Protein AF-A0AAV6C9P4-F1 (afdb_monomer_lite)

Radius of gyration: 13.54 Å; chains: 1; bounding box: 31×25×35 Å

pLDDT: mean 95.32, std 5.99, range [60.66, 98.75]

Foldseek 3Di:
DPDADAWDWAAAPVDRDIWIKGWDDWDWDQDPVQGIWIWTWIQTVHAIAIETHRCVLQVVCCVVVVDGQDRRNVNQLSVVVVSVCVNHVVDDNYHYQDNVSSNVSCVVVVPD

Structure (mmCIF, N/CA/C/O backbone):
data_AF-A0AAV6C9P4-F1
#
_entry.id   AF-A0AAV6C9P4-F1
#
loop_
_a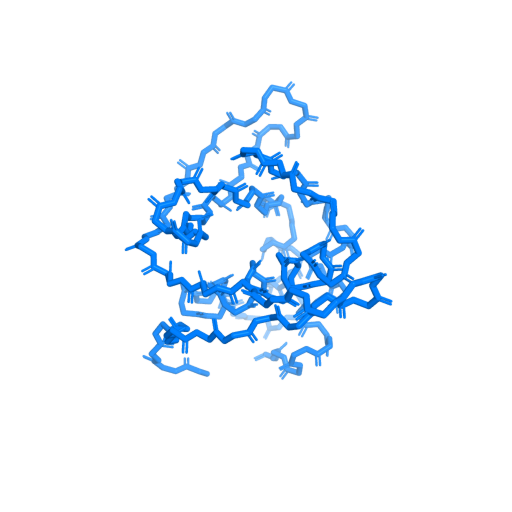tom_site.group_PDB
_atom_site.id
_atom_site.type_symbol
_atom_site.label_atom_id
_atom_site.label_alt_id
_atom_site.label_comp_id
_atom_site.label_asym_id
_atom_site.label_entity_id
_atom_site.label_seq_id
_atom_site.pdbx_PDB_ins_code
_atom_site.Cartn_x
_atom_site.Cartn_y
_atom_site.Cartn_z
_atom_site.occupancy
_atom_site.B_iso_or_equiv
_atom_site.auth_seq_id
_atom_site.auth_comp_id
_atom_site.auth_asym_id
_atom_site.auth_atom_id
_atom_site.pdbx_PDB_model_num
ATOM 1 N N . MET A 1 1 ? 4.597 -0.289 14.823 1.00 82.19 1 MET A N 1
ATOM 2 C CA . MET A 1 1 ? 5.585 0.328 13.903 1.00 82.19 1 MET A CA 1
ATOM 3 C C . MET A 1 1 ? 5.652 1.817 14.221 1.00 82.19 1 MET A C 1
ATOM 5 O O . MET A 1 1 ? 4.592 2.397 14.403 1.00 82.19 1 MET A O 1
ATOM 9 N N . SER A 1 2 ? 6.837 2.422 14.364 1.00 86.06 2 SER A N 1
ATOM 10 C CA . SER A 1 2 ? 6.982 3.835 14.787 1.00 86.06 2 SER A CA 1
ATOM 11 C C . SER A 1 2 ? 7.635 4.753 13.752 1.00 86.06 2 SER A C 1
ATOM 13 O O . SER A 1 2 ? 7.691 5.959 13.964 1.00 86.06 2 SER A O 1
ATOM 15 N N . GLU A 1 3 ? 8.137 4.191 12.656 1.00 94.19 3 GLU A N 1
ATOM 16 C CA . GLU A 1 3 ? 8.755 4.921 11.549 1.00 94.19 3 GLU A CA 1
ATOM 17 C C . GLU A 1 3 ? 8.065 4.528 10.244 1.00 94.19 3 GLU A C 1
ATOM 19 O O . GLU A 1 3 ? 7.520 3.425 10.141 1.00 94.19 3 GLU A O 1
ATOM 24 N N . PHE A 1 4 ? 8.093 5.418 9.253 1.00 96.12 4 PHE A N 1
ATOM 25 C CA . PHE A 1 4 ? 7.609 5.118 7.907 1.00 96.12 4 PHE A CA 1
ATOM 26 C C . PHE A 1 4 ? 8.419 3.994 7.259 1.00 96.12 4 PHE A C 1
ATOM 28 O O . PHE A 1 4 ? 9.581 3.765 7.603 1.00 96.12 4 PHE A O 1
ATOM 35 N N . VAL A 1 5 ? 7.807 3.303 6.297 1.00 96.75 5 VAL A N 1
ATOM 36 C CA . VAL A 1 5 ? 8.507 2.294 5.498 1.00 96.75 5 VAL A CA 1
ATOM 37 C C . VAL A 1 5 ? 9.726 2.912 4.796 1.00 96.75 5 VAL A C 1
ATOM 39 O O . VAL A 1 5 ? 9.629 3.942 4.127 1.00 96.75 5 VAL A O 1
ATOM 42 N N . GLY A 1 6 ? 10.893 2.294 4.985 1.00 96.00 6 GLY A N 1
ATOM 43 C CA . GLY A 1 6 ? 12.137 2.710 4.336 1.00 96.00 6 GLY A CA 1
ATOM 44 C C . GLY A 1 6 ? 12.179 2.341 2.852 1.00 96.00 6 GLY A C 1
ATOM 45 O O . GLY A 1 6 ? 11.241 1.761 2.312 1.00 96.00 6 GLY A O 1
ATOM 46 N N . THR A 1 7 ? 13.290 2.646 2.181 1.00 97.62 7 THR A N 1
ATOM 47 C CA . THR A 1 7 ? 13.524 2.185 0.803 1.00 97.62 7 THR A CA 1
ATOM 48 C C . THR A 1 7 ? 13.666 0.664 0.760 1.00 97.62 7 THR A C 1
ATOM 50 O O . THR A 1 7 ? 14.384 0.088 1.579 1.00 97.62 7 THR A O 1
ATOM 53 N N . PHE A 1 8 ? 13.032 0.014 -0.217 1.00 97.94 8 PHE A N 1
ATOM 54 C CA . PHE A 1 8 ? 13.115 -1.433 -0.412 1.00 97.94 8 PHE A CA 1
ATOM 55 C C . PHE A 1 8 ? 13.191 -1.820 -1.892 1.00 97.94 8 PHE A C 1
ATOM 57 O O . PHE A 1 8 ? 12.738 -1.089 -2.772 1.00 97.94 8 PHE A O 1
ATOM 64 N N . GLY A 1 9 ? 13.777 -2.989 -2.159 1.00 97.69 9 GLY A N 1
ATOM 65 C CA . GLY A 1 9 ? 13.805 -3.600 -3.485 1.00 97.69 9 GLY A CA 1
ATOM 66 C C . GLY A 1 9 ? 12.674 -4.611 -3.661 1.00 97.69 9 GLY A C 1
ATOM 67 O O . GLY A 1 9 ? 12.362 -5.349 -2.725 1.00 97.69 9 GLY A O 1
ATOM 68 N N . VAL A 1 10 ? 12.091 -4.677 -4.856 1.00 97.94 10 VAL A N 1
ATOM 69 C CA . VAL A 1 10 ? 11.089 -5.686 -5.223 1.00 97.94 10 VAL A CA 1
ATOM 70 C C . VAL A 1 10 ? 11.569 -6.454 -6.455 1.00 97.94 10 VAL A C 1
ATOM 72 O O . VAL A 1 10 ? 11.605 -5.867 -7.535 1.00 97.94 10 VAL A O 1
ATOM 75 N N . PRO A 1 11 ? 11.962 -7.734 -6.329 1.00 97.25 11 PRO A N 1
ATOM 76 C CA . PRO A 1 11 ? 12.299 -8.550 -7.491 1.00 97.25 11 PRO A CA 1
ATOM 77 C C . PRO A 1 11 ? 11.036 -8.905 -8.281 1.00 97.25 11 PRO A C 1
ATOM 79 O O . PRO A 1 11 ? 9.987 -9.169 -7.687 1.00 97.25 11 PRO A O 1
ATOM 82 N N . SER A 1 12 ? 11.142 -8.933 -9.607 1.00 95.88 12 SER A N 1
ATOM 83 C CA . SER A 1 12 ? 10.102 -9.497 -10.466 1.00 95.88 12 SER A CA 1
ATOM 84 C C . SER A 1 12 ? 10.066 -11.026 -10.347 1.00 95.88 12 SER A C 1
ATOM 86 O O . SER A 1 12 ? 11.094 -11.676 -10.166 1.00 95.88 12 SER A O 1
ATOM 88 N N . ASN A 1 13 ? 8.872 -11.612 -10.470 1.00 94.75 13 ASN A N 1
ATOM 89 C CA . ASN A 1 13 ? 8.681 -13.058 -10.614 1.00 94.75 13 ASN A CA 1
ATOM 90 C C . ASN A 1 13 ? 8.673 -13.513 -12.083 1.00 94.75 13 ASN A C 1
ATOM 92 O O . ASN A 1 13 ? 8.645 -14.716 -12.348 1.00 94.75 13 ASN A O 1
ATOM 96 N N . LEU A 1 14 ? 8.627 -12.573 -13.030 1.00 92.50 14 LEU A N 1
ATOM 97 C CA . LEU A 1 14 ? 8.494 -12.843 -14.464 1.00 92.50 14 LEU A CA 1
ATOM 98 C C . LEU A 1 14 ? 9.808 -12.619 -15.221 1.00 92.50 14 LEU A C 1
ATOM 100 O O . LEU A 1 14 ? 10.035 -13.254 -16.252 1.00 92.50 14 LEU A O 1
ATOM 104 N N . THR A 1 15 ? 10.677 -11.747 -14.709 1.00 93.31 15 THR A N 1
ATOM 105 C CA . THR A 1 15 ? 11.967 -11.393 -15.314 1.00 93.31 15 THR A CA 1
ATOM 106 C C . THR A 1 15 ? 13.063 -11.252 -14.252 1.00 93.31 15 THR A C 1
ATOM 108 O O . THR A 1 15 ? 12.794 -11.298 -13.056 1.00 93.31 15 THR A O 1
ATOM 111 N N . ASP A 1 16 ? 14.307 -11.029 -14.686 1.00 92.88 16 ASP A N 1
ATOM 112 C CA . ASP A 1 16 ? 15.440 -10.714 -13.799 1.00 92.88 16 ASP A CA 1
ATOM 113 C C . ASP A 1 16 ? 15.457 -9.237 -13.339 1.00 92.88 16 ASP A C 1
ATOM 115 O O . ASP A 1 16 ? 16.458 -8.751 -12.802 1.00 92.88 16 ASP A O 1
ATOM 119 N N . ALA A 1 17 ? 14.378 -8.486 -13.582 1.00 91.19 17 ALA A N 1
ATOM 120 C CA . ALA A 1 17 ? 14.265 -7.098 -13.160 1.00 91.19 17 ALA A CA 1
ATOM 121 C C . ALA A 1 17 ? 14.021 -6.976 -11.646 1.00 91.19 17 ALA A C 1
ATOM 123 O O . ALA A 1 17 ? 13.440 -7.851 -11.001 1.00 91.19 17 ALA A O 1
ATOM 124 N N . ALA A 1 18 ? 14.432 -5.841 -11.079 1.00 95.31 18 ALA A N 1
ATOM 125 C CA . ALA A 1 18 ? 14.110 -5.469 -9.710 1.00 95.31 18 ALA A CA 1
ATOM 126 C C . ALA A 1 18 ? 13.793 -3.976 -9.630 1.00 95.31 18 ALA A C 1
ATOM 128 O O . ALA A 1 18 ? 14.540 -3.150 -10.151 1.00 95.31 18 ALA A O 1
ATOM 129 N N . TYR A 1 19 ? 12.713 -3.653 -8.930 1.00 97.62 19 TYR A N 1
ATOM 130 C CA . TYR A 1 19 ? 12.241 -2.292 -8.713 1.00 97.62 19 TYR A CA 1
ATOM 131 C C . TYR A 1 19 ? 12.828 -1.722 -7.423 1.00 97.62 19 TYR A C 1
ATOM 133 O O . TYR A 1 19 ? 12.826 -2.402 -6.393 1.00 97.62 19 TYR A O 1
ATOM 141 N N . GLN A 1 20 ? 13.288 -0.472 -7.437 1.00 98.25 20 GLN A N 1
ATOM 142 C CA . GLN A 1 20 ? 13.605 0.281 -6.222 1.00 98.25 20 GLN A CA 1
ATOM 143 C C . GLN A 1 20 ? 12.415 1.144 -5.818 1.00 98.25 20 GLN A C 1
ATOM 145 O O . GLN A 1 20 ? 11.982 2.014 -6.572 1.00 98.25 20 GLN A O 1
ATOM 150 N N . VAL A 1 21 ? 11.904 0.929 -4.607 1.00 98.50 21 VAL A N 1
ATOM 151 C CA . VAL A 1 21 ? 10.715 1.605 -4.089 1.00 98.50 21 VAL A CA 1
ATOM 152 C C . VAL A 1 21 ? 11.086 2.458 -2.885 1.00 98.50 21 VAL A C 1
ATOM 154 O O . VAL A 1 21 ? 11.675 1.971 -1.923 1.00 98.50 21 VAL A O 1
ATOM 157 N N . CYS A 1 22 ? 10.717 3.735 -2.922 1.00 98.25 22 CYS A N 1
ATOM 158 C CA . CYS A 1 22 ? 10.926 4.680 -1.828 1.00 98.25 22 CYS A CA 1
ATOM 159 C C . CYS A 1 22 ? 9.606 5.358 -1.454 1.00 98.25 22 CYS A C 1
ATOM 161 O O . CYS A 1 22 ? 8.921 5.908 -2.319 1.00 98.25 22 CYS A O 1
ATOM 163 N N . PHE A 1 23 ? 9.241 5.324 -0.173 1.00 98.44 23 PHE A N 1
ATOM 164 C CA . PHE A 1 23 ? 8.103 6.084 0.338 1.00 98.44 23 PHE A CA 1
ATOM 165 C C . PHE A 1 23 ? 8.353 7.589 0.210 1.00 98.44 23 PHE A C 1
ATOM 167 O O . PHE A 1 23 ? 9.455 8.073 0.461 1.00 98.44 23 PHE A O 1
ATOM 174 N N . SER A 1 24 ? 7.317 8.340 -0.168 1.00 98.25 24 SER A N 1
ATOM 175 C CA . SER A 1 24 ? 7.391 9.798 -0.267 1.00 98.25 24 SER A CA 1
ATOM 176 C C . SER A 1 24 ? 6.528 10.496 0.781 1.00 98.25 24 SER A C 1
ATOM 178 O O . SER A 1 24 ? 7.044 11.306 1.545 1.00 98.25 24 SER A O 1
ATOM 180 N N . HIS A 1 25 ? 5.219 10.243 0.774 1.00 98.12 25 HIS A N 1
ATOM 181 C CA . HIS A 1 25 ? 4.241 10.855 1.679 1.00 98.12 25 HIS A CA 1
ATOM 182 C C . HIS A 1 25 ? 2.886 10.146 1.556 1.00 98.12 25 HIS A C 1
ATOM 184 O O . HIS A 1 25 ? 2.672 9.360 0.630 1.00 98.12 25 HIS A O 1
ATOM 190 N N . LEU A 1 26 ? 1.964 10.475 2.462 1.00 97.25 26 LEU A N 1
ATOM 191 C CA . LEU A 1 26 ? 0.560 10.082 2.402 1.00 97.25 26 LEU A CA 1
ATOM 192 C C . LEU A 1 26 ? -0.369 11.278 2.662 1.00 97.25 26 LEU A C 1
ATOM 194 O O . LEU A 1 26 ? 0.046 12.265 3.270 1.00 97.25 26 LEU A O 1
ATOM 198 N N . TRP A 1 27 ? -1.608 11.197 2.183 1.00 97.44 27 TRP A N 1
ATOM 199 C CA . TRP A 1 27 ? -2.656 12.201 2.397 1.00 97.44 27 TRP A CA 1
ATOM 200 C C . TRP A 1 27 ? -4.046 11.559 2.316 1.00 97.44 27 TRP A C 1
ATOM 202 O O . TRP A 1 27 ? -4.210 10.468 1.777 1.00 97.44 27 TRP A O 1
ATOM 212 N N . SER A 1 28 ? -5.070 12.243 2.829 1.00 95.25 28 SER A N 1
ATOM 213 C CA . SER A 1 28 ? -6.458 11.840 2.580 1.00 95.25 28 SER A CA 1
ATOM 214 C C . SER A 1 28 ? -6.895 12.288 1.186 1.00 95.25 28 SER A C 1
ATOM 216 O O . SER A 1 28 ? -6.734 13.457 0.826 1.00 95.25 28 SER A O 1
ATOM 218 N N . GLY A 1 29 ? -7.439 11.357 0.410 1.00 92.00 29 GLY A N 1
ATOM 219 C CA . GLY A 1 29 ? -7.946 11.564 -0.938 1.00 92.00 29 GLY A CA 1
ATOM 220 C C . GLY A 1 29 ? -9.435 11.249 -1.055 1.00 92.00 29 GLY A C 1
ATOM 221 O O . GLY A 1 29 ? -10.053 10.673 -0.160 1.00 92.00 29 GLY A O 1
ATOM 222 N N . ILE A 1 30 ? -10.011 11.635 -2.193 1.00 89.25 30 ILE A N 1
ATOM 223 C CA . ILE A 1 30 ? -11.356 11.230 -2.606 1.00 89.25 30 ILE A CA 1
ATOM 224 C C . ILE A 1 30 ? -11.223 10.550 -3.965 1.00 89.25 30 ILE A C 1
ATOM 226 O O . ILE A 1 30 ? -10.825 11.174 -4.953 1.00 89.25 30 ILE A O 1
ATOM 230 N N . ALA A 1 31 ? -11.587 9.274 -4.027 1.00 78.12 31 ALA A N 1
ATOM 231 C CA . ALA A 1 31 ? -11.632 8.497 -5.252 1.00 78.12 31 ALA A CA 1
ATOM 232 C C . ALA A 1 31 ? -13.083 8.367 -5.729 1.00 78.12 31 ALA A C 1
ATOM 234 O O . ALA A 1 31 ? -13.950 7.857 -5.022 1.00 78.12 31 ALA A O 1
ATOM 235 N N . THR A 1 32 ? -13.343 8.724 -6.989 1.00 72.38 32 THR A N 1
ATOM 236 C CA . THR A 1 32 ? -14.688 8.705 -7.609 1.00 72.38 32 THR A CA 1
ATOM 237 C C . THR A 1 32 ? -15.413 7.352 -7.569 1.00 72.38 32 THR A C 1
ATOM 239 O O . THR A 1 32 ? -16.607 7.292 -7.840 1.00 72.38 32 THR A O 1
ATOM 242 N N . ARG A 1 33 ? -14.707 6.266 -7.237 1.00 70.06 33 ARG A N 1
ATOM 243 C CA . ARG A 1 33 ? -15.198 4.879 -7.198 1.00 70.06 33 ARG A CA 1
ATOM 244 C C . ARG A 1 33 ? -15.384 4.300 -5.791 1.00 70.06 33 ARG A C 1
ATOM 246 O O . ARG A 1 33 ? -16.120 3.328 -5.654 1.00 70.06 33 ARG A O 1
ATOM 253 N N . HIS A 1 34 ? -14.741 4.871 -4.767 1.00 60.66 34 HIS A N 1
ATOM 254 C CA . HIS A 1 34 ? -14.745 4.338 -3.391 1.00 60.66 34 HIS A CA 1
ATOM 255 C C . HIS A 1 34 ? -15.085 5.393 -2.320 1.00 60.66 34 HIS A C 1
ATOM 257 O O . HIS A 1 34 ? -15.063 5.088 -1.133 1.00 60.66 34 HIS A O 1
ATOM 263 N N . SER A 1 35 ? -15.478 6.604 -2.734 1.00 73.81 35 SER A N 1
ATOM 264 C CA . SER A 1 35 ? -15.621 7.777 -1.865 1.00 73.81 35 SER A CA 1
ATOM 265 C C . SER A 1 35 ? -14.266 8.152 -1.249 1.00 73.81 35 SER A C 1
ATOM 267 O O . SER A 1 35 ? -13.424 8.644 -1.991 1.00 73.81 35 SER A O 1
ATOM 269 N N . ASP A 1 36 ? -13.978 7.896 0.023 1.00 89.88 36 ASP A N 1
ATOM 270 C CA . ASP A 1 36 ? -12.759 8.411 0.672 1.00 89.88 36 ASP A CA 1
ATOM 271 C C . ASP A 1 36 ? -11.595 7.399 0.669 1.00 89.88 36 ASP A C 1
ATOM 273 O O . ASP A 1 36 ? -11.792 6.190 0.852 1.00 89.88 36 ASP A O 1
ATOM 277 N N . THR A 1 37 ? -10.363 7.889 0.504 1.00 94.69 37 THR A N 1
ATOM 278 C CA . THR A 1 37 ? -9.128 7.088 0.522 1.00 94.69 37 THR A CA 1
ATOM 279 C C . THR A 1 37 ? -8.043 7.703 1.405 1.00 94.69 37 THR A C 1
ATOM 281 O O . THR A 1 37 ? -8.034 8.903 1.683 1.00 94.69 37 THR A O 1
ATOM 284 N N . ILE A 1 38 ? -7.104 6.866 1.844 1.00 96.38 38 ILE A N 1
ATOM 285 C CA . ILE A 1 38 ? -5.784 7.291 2.312 1.00 96.38 38 ILE A CA 1
ATOM 286 C C . ILE A 1 38 ? -4.788 6.945 1.208 1.00 96.38 38 ILE A C 1
ATOM 288 O O . ILE A 1 38 ? -4.471 5.776 0.981 1.00 96.38 38 ILE A O 1
ATOM 292 N N . ASP A 1 39 ? -4.331 7.963 0.492 1.00 97.12 39 ASP A N 1
ATOM 293 C CA . ASP A 1 39 ? -3.430 7.823 -0.644 1.00 97.12 39 ASP A CA 1
ATOM 294 C C . ASP A 1 39 ? -1.987 7.834 -0.155 1.00 97.12 39 ASP A C 1
ATOM 296 O O . ASP A 1 39 ? -1.555 8.760 0.529 1.00 97.12 39 ASP A O 1
ATOM 300 N N . THR A 1 40 ? -1.224 6.813 -0.535 1.00 98.12 40 THR A N 1
ATOM 301 C CA . THR A 1 40 ? 0.206 6.708 -0.234 1.00 98.12 40 THR A CA 1
ATOM 302 C C . THR A 1 40 ? 1.010 6.787 -1.520 1.00 98.12 40 THR A C 1
ATOM 304 O O . THR A 1 40 ? 0.784 6.004 -2.443 1.00 98.12 40 THR A O 1
ATOM 307 N N . LYS A 1 41 ? 1.971 7.712 -1.595 1.00 98.50 41 LYS A N 1
ATOM 308 C CA . LYS A 1 41 ? 2.840 7.863 -2.764 1.00 98.50 41 LYS A CA 1
ATOM 309 C C . LYS A 1 41 ? 4.207 7.239 -2.547 1.00 98.50 41 LYS A C 1
ATOM 311 O O . LYS A 1 41 ? 4.901 7.537 -1.573 1.00 98.50 41 LYS A O 1
ATOM 316 N N . PHE A 1 42 ? 4.625 6.489 -3.555 1.00 98.75 42 PHE A N 1
ATOM 317 C CA . PHE A 1 42 ? 5.952 5.917 -3.689 1.00 98.75 42 PHE A CA 1
ATOM 318 C C . PHE A 1 42 ? 6.655 6.456 -4.934 1.00 98.75 42 PHE A C 1
ATOM 320 O O . PHE A 1 42 ? 6.023 6.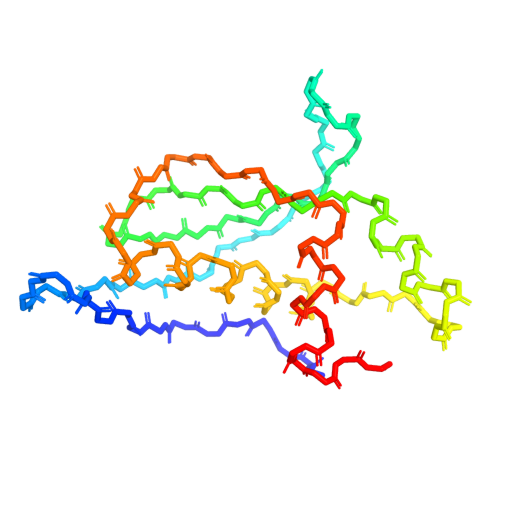913 -5.891 1.00 98.75 42 PHE A O 1
ATOM 327 N N . LEU A 1 43 ? 7.980 6.397 -4.914 1.00 98.62 43 LEU A N 1
ATOM 328 C CA . LEU A 1 43 ? 8.827 6.509 -6.090 1.00 98.62 43 LEU A CA 1
ATOM 329 C C . LEU A 1 43 ? 9.304 5.102 -6.448 1.00 98.62 43 LEU A C 1
ATOM 331 O O . LEU A 1 43 ? 10.083 4.526 -5.694 1.00 98.62 43 LEU A O 1
ATOM 335 N N . VAL A 1 44 ? 8.826 4.566 -7.570 1.00 98.25 44 VAL A N 1
ATOM 336 C CA . VAL A 1 44 ? 9.263 3.288 -8.147 1.00 98.25 44 VAL A CA 1
ATOM 337 C C . VAL A 1 44 ? 10.233 3.611 -9.275 1.00 98.25 44 VAL A C 1
ATOM 339 O O . VAL A 1 44 ? 9.839 4.217 -10.271 1.00 98.25 44 VAL A O 1
ATOM 342 N N . ASP A 1 45 ? 11.519 3.334 -9.070 1.00 97.38 45 ASP A N 1
ATOM 343 C CA . ASP A 1 45 ? 12.613 3.738 -9.967 1.00 97.38 45 ASP A CA 1
ATOM 344 C C . ASP A 1 45 ? 12.552 5.234 -10.342 1.00 97.38 45 ASP A C 1
ATOM 346 O O . ASP A 1 45 ? 12.758 5.654 -11.482 1.00 97.38 45 ASP A O 1
ATOM 350 N N . GLY A 1 46 ? 12.199 6.063 -9.353 1.00 97.00 46 GLY A N 1
ATOM 351 C CA . GLY A 1 46 ? 12.036 7.512 -9.501 1.00 97.00 46 GLY A CA 1
ATOM 352 C C . GLY A 1 46 ? 10.696 7.967 -10.095 1.00 97.00 46 GLY A C 1
ATOM 353 O O . GLY A 1 46 ? 10.429 9.170 -10.119 1.00 97.00 46 GLY A O 1
ATOM 354 N N . ARG A 1 47 ? 9.823 7.053 -10.537 1.00 97.88 47 ARG A N 1
ATOM 355 C CA . ARG A 1 47 ? 8.480 7.372 -11.051 1.00 97.88 47 ARG A CA 1
ATOM 356 C C . ARG A 1 47 ? 7.454 7.391 -9.924 1.00 97.88 47 ARG A C 1
ATOM 358 O O . ARG A 1 47 ? 7.409 6.490 -9.096 1.00 97.88 47 ARG A O 1
ATOM 365 N N . GLY A 1 48 ? 6.609 8.419 -9.900 1.00 98.25 48 GLY A N 1
ATOM 366 C CA . GLY A 1 48 ? 5.558 8.551 -8.89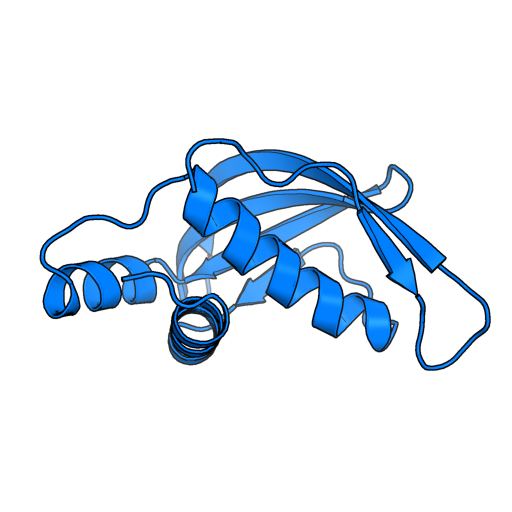2 1.00 98.25 48 GLY A CA 1
ATOM 367 C C . GLY A 1 48 ? 4.429 7.541 -9.094 1.00 98.25 48 GLY A C 1
ATOM 368 O O . GLY A 1 48 ? 3.795 7.547 -10.146 1.00 98.25 48 GLY A O 1
ATOM 369 N N . VAL A 1 49 ? 4.154 6.745 -8.065 1.00 98.50 49 VAL A N 1
ATOM 370 C CA . VAL A 1 49 ? 3.077 5.749 -8.013 1.00 98.50 49 VAL A CA 1
ATOM 371 C C . VAL A 1 49 ? 2.233 5.993 -6.768 1.00 98.50 49 VAL A C 1
ATOM 373 O O . VAL A 1 49 ? 2.782 6.253 -5.698 1.00 98.50 49 VAL A O 1
ATOM 376 N N . ILE A 1 50 ? 0.909 5.927 -6.898 1.00 97.88 50 ILE A N 1
ATOM 377 C CA . ILE A 1 50 ? -0.037 6.163 -5.800 1.00 97.88 50 ILE A CA 1
ATOM 378 C C . ILE A 1 50 ? -0.780 4.868 -5.475 1.00 97.88 50 ILE A C 1
ATOM 380 O O . ILE A 1 50 ? -1.277 4.186 -6.368 1.00 97.88 50 ILE A O 1
ATOM 384 N N . VAL A 1 51 ? -0.888 4.552 -4.189 1.00 97.75 51 VAL A N 1
ATOM 385 C CA . VAL A 1 51 ? -1.686 3.447 -3.658 1.00 97.75 51 VAL A CA 1
ATOM 386 C C . VAL A 1 51 ? -2.781 4.044 -2.781 1.00 97.75 51 VAL A C 1
ATOM 388 O O . VAL A 1 51 ? -2.503 4.522 -1.683 1.00 97.75 51 VAL A O 1
ATOM 391 N N . GLY A 1 52 ? -4.012 4.061 -3.289 1.00 96.62 52 GLY A N 1
ATOM 392 C CA . GLY A 1 52 ? -5.190 4.553 -2.580 1.00 96.62 52 GLY A CA 1
ATOM 393 C C . GLY A 1 52 ? -5.810 3.454 -1.729 1.00 96.62 52 GLY A C 1
ATOM 394 O O . GLY A 1 52 ? -6.427 2.528 -2.258 1.00 96.62 52 GLY A O 1
ATOM 395 N N . LEU A 1 53 ? -5.651 3.548 -0.410 1.00 97.06 53 LEU A N 1
ATOM 396 C CA . LEU A 1 53 ? -6.257 2.623 0.543 1.00 97.06 53 LEU A CA 1
ATOM 397 C C . LEU A 1 53 ? -7.691 3.059 0.844 1.00 97.06 53 LEU A C 1
ATOM 399 O O . LEU A 1 53 ? -7.911 4.201 1.247 1.00 97.06 53 LEU A O 1
ATOM 403 N N . ALA A 1 54 ? -8.673 2.169 0.689 1.00 95.69 54 ALA A N 1
ATOM 404 C CA . ALA A 1 54 ? -10.056 2.477 1.044 1.00 95.69 54 ALA A CA 1
ATOM 405 C C . ALA A 1 54 ? -10.178 2.878 2.526 1.00 95.69 54 ALA A C 1
ATOM 407 O O . ALA A 1 54 ? -9.887 2.082 3.423 1.00 95.69 54 ALA A O 1
ATOM 408 N N . HIS A 1 55 ? -10.673 4.092 2.793 1.00 95.06 55 HIS A N 1
ATOM 409 C CA . HIS A 1 55 ? -10.790 4.623 4.156 1.00 95.06 55 HIS A CA 1
ATOM 410 C C . HIS A 1 55 ? -11.746 3.791 5.034 1.00 95.06 55 HIS A C 1
ATOM 412 O O . HIS A 1 55 ? -11.572 3.708 6.248 1.00 95.06 55 HIS A O 1
ATOM 418 N N . ALA A 1 56 ? -12.712 3.092 4.426 1.00 94.88 56 ALA A N 1
ATOM 419 C CA . ALA A 1 56 ? -13.603 2.167 5.128 1.00 94.88 56 ALA A CA 1
ATOM 420 C C . ALA A 1 56 ? -12.843 1.106 5.952 1.00 94.88 56 ALA A C 1
ATOM 422 O O . ALA A 1 56 ? -13.260 0.780 7.063 1.00 94.88 56 ALA A O 1
ATOM 423 N N . ALA A 1 57 ? -11.685 0.632 5.479 1.00 96.12 57 ALA A N 1
ATOM 424 C CA . ALA A 1 57 ? -10.878 -0.338 6.219 1.00 96.12 57 ALA A CA 1
ATOM 425 C C . ALA A 1 57 ? -10.263 0.243 7.502 1.00 96.12 57 ALA A C 1
ATOM 427 O O . ALA A 1 57 ? -10.104 -0.484 8.478 1.00 96.12 57 ALA A O 1
ATOM 428 N N . PHE A 1 58 ? -9.968 1.546 7.539 1.00 96.56 58 PHE A N 1
ATOM 429 C CA . PHE A 1 58 ? -9.458 2.224 8.737 1.00 96.56 58 PHE A CA 1
ATOM 430 C C . PHE A 1 58 ? -10.544 2.295 9.813 1.00 96.56 58 PHE A C 1
ATOM 432 O O . PHE A 1 58 ? -10.276 2.048 10.989 1.00 96.56 58 PHE A O 1
ATOM 439 N N . VAL A 1 59 ? -11.790 2.557 9.397 1.00 96.19 59 VAL A N 1
ATOM 440 C CA . VAL A 1 59 ? -12.961 2.514 10.283 1.00 96.19 59 VAL A CA 1
ATOM 441 C C . VAL A 1 59 ? -13.139 1.107 10.854 1.00 96.19 59 VAL A C 1
ATOM 443 O O . VAL A 1 59 ? -13.234 0.953 12.069 1.00 96.19 59 VAL A O 1
ATOM 446 N N . ARG A 1 60 ? -13.108 0.073 10.002 1.00 97.19 60 ARG A N 1
ATOM 447 C CA . ARG A 1 60 ? -13.210 -1.329 10.442 1.00 97.19 60 ARG A CA 1
ATOM 448 C C . ARG A 1 60 ? -12.087 -1.748 11.378 1.00 97.19 60 ARG A C 1
ATOM 450 O O . ARG A 1 60 ? -12.352 -2.408 12.381 1.00 97.19 60 ARG A O 1
ATOM 457 N N . PHE A 1 61 ? -10.852 -1.350 11.078 1.00 97.88 61 PHE A N 1
ATOM 458 C CA . PHE A 1 61 ? -9.717 -1.605 11.953 1.00 97.88 61 PHE A CA 1
ATOM 459 C C . PHE A 1 61 ? -9.992 -1.034 13.343 1.00 97.88 61 PHE A C 1
ATOM 461 O O . P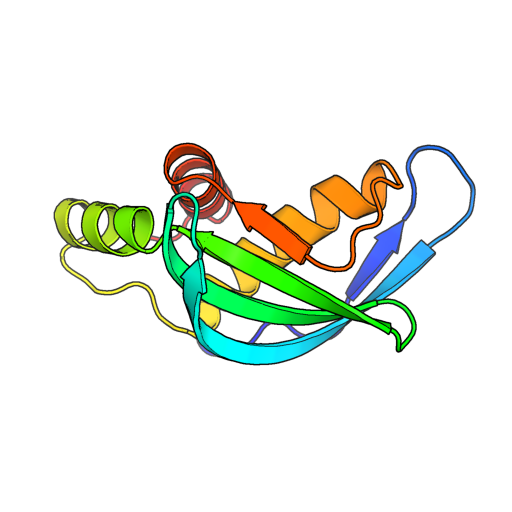HE A 1 61 ? -9.992 -1.795 14.307 1.00 97.88 61 PHE A O 1
ATOM 468 N N . ARG A 1 62 ? -10.355 0.253 13.431 1.00 97.81 62 ARG A N 1
ATOM 469 C CA . ARG A 1 62 ? -10.670 0.926 14.697 1.00 97.81 62 ARG A CA 1
ATOM 470 C C . ARG A 1 62 ? -11.798 0.253 15.473 1.00 97.81 62 ARG A C 1
ATOM 472 O O . ARG A 1 62 ? -11.691 0.118 16.690 1.00 97.81 62 ARG A O 1
ATOM 479 N N . GLU A 1 63 ? -12.865 -0.168 14.793 1.00 97.50 63 GLU A N 1
ATOM 480 C CA . GLU A 1 63 ? -13.973 -0.910 15.413 1.00 97.50 63 GLU A CA 1
ATOM 481 C C . GLU A 1 63 ? -13.494 -2.217 16.065 1.00 97.50 63 GLU A C 1
ATOM 483 O O . GLU A 1 63 ? -13.988 -2.587 17.129 1.00 97.50 63 GLU A O 1
ATOM 488 N N . SER A 1 64 ? -12.528 -2.901 15.447 1.00 95.62 64 SER A N 1
ATOM 489 C CA . SER A 1 64 ? -12.019 -4.194 15.916 1.00 95.62 64 SER A CA 1
ATOM 490 C C . SER A 1 64 ? -10.883 -4.102 16.944 1.00 95.62 64 SER A C 1
ATOM 492 O O . SER A 1 64 ? -10.832 -4.920 17.860 1.00 95.62 64 SER A O 1
ATOM 494 N N . SER A 1 65 ? -9.989 -3.115 16.820 1.00 96.62 65 SER A N 1
ATOM 495 C CA . SER A 1 65 ? -8.792 -2.962 17.660 1.00 96.62 65 SER A CA 1
ATOM 496 C C . SER A 1 65 ? -8.979 -1.997 18.828 1.00 96.62 65 SER A C 1
ATOM 498 O O . SER A 1 65 ? -8.232 -2.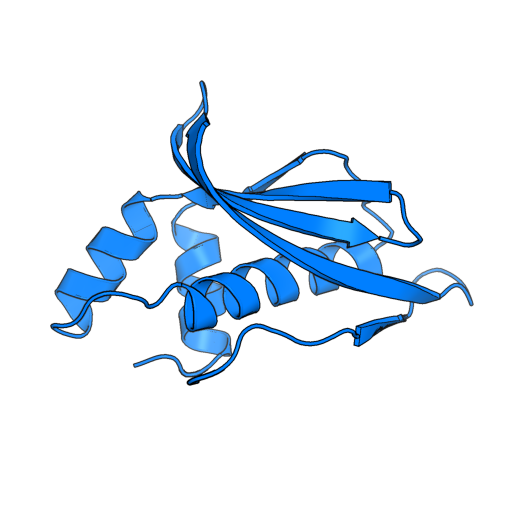040 19.805 1.00 96.62 65 SER A O 1
ATOM 500 N N . GLY A 1 66 ? -9.957 -1.092 18.735 1.00 97.50 66 GLY A N 1
ATOM 501 C CA . GLY A 1 66 ? -10.147 -0.006 19.694 1.00 97.50 66 GLY A CA 1
ATOM 502 C C . GLY A 1 66 ? -9.162 1.158 19.533 1.00 97.50 66 GLY A C 1
ATOM 503 O O . GLY A 1 66 ? -9.149 2.049 20.385 1.00 97.50 66 GLY A O 1
ATOM 504 N N . ARG A 1 67 ? -8.357 1.191 18.460 1.00 97.06 67 ARG A N 1
ATOM 505 C CA . ARG A 1 67 ? -7.417 2.284 18.159 1.00 97.06 67 ARG A CA 1
ATOM 506 C C . ARG A 1 67 ? -7.389 2.636 16.673 1.00 97.06 67 ARG A C 1
ATOM 508 O O . ARG A 1 67 ? -7.744 1.827 15.826 1.00 97.06 67 ARG A O 1
ATOM 515 N N . ASP A 1 68 ? -6.909 3.830 16.352 1.00 97.19 68 ASP A N 1
ATOM 516 C CA . ASP A 1 68 ? -6.704 4.228 14.959 1.00 97.19 68 ASP A CA 1
ATOM 517 C C . ASP A 1 68 ? -5.466 3.537 14.355 1.00 97.19 68 ASP A C 1
ATOM 519 O O . ASP A 1 68 ? -4.481 3.258 15.054 1.00 97.19 68 ASP A O 1
ATOM 523 N N . LEU A 1 69 ? -5.526 3.256 13.049 1.00 96.94 69 LEU A N 1
ATOM 524 C CA . LEU A 1 69 ? -4.362 2.838 12.270 1.00 96.94 69 LEU A CA 1
ATOM 525 C C . LEU A 1 69 ? -3.460 4.056 12.080 1.00 96.94 69 LEU A C 1
ATOM 527 O O . LEU A 1 69 ? -3.926 5.116 11.663 1.00 96.94 69 LEU A O 1
ATOM 531 N N . THR A 1 70 ? -2.180 3.921 12.400 1.00 97.25 70 THR A N 1
ATOM 532 C CA . THR A 1 70 ? -1.244 5.042 12.279 1.00 97.25 70 THR A CA 1
ATOM 533 C C . THR A 1 70 ? -0.797 5.244 10.833 1.00 97.25 70 THR A C 1
ATOM 535 O O . THR A 1 70 ? -0.751 4.303 10.044 1.00 97.25 70 THR A O 1
ATOM 538 N N . ASP A 1 71 ? -0.367 6.460 10.503 1.00 97.06 71 ASP A N 1
ATOM 539 C CA . ASP A 1 71 ? 0.220 6.782 9.196 1.00 97.06 71 ASP A CA 1
ATOM 540 C C . ASP A 1 71 ? 1.436 5.903 8.859 1.00 97.06 71 ASP A C 1
ATOM 542 O O . ASP A 1 71 ? 1.629 5.495 7.712 1.00 97.06 71 ASP A O 1
ATOM 546 N N . CYS A 1 72 ? 2.247 5.572 9.871 1.00 97.31 72 CYS A N 1
ATOM 547 C CA . CYS A 1 72 ? 3.375 4.660 9.704 1.00 97.31 72 CYS A CA 1
ATOM 548 C C . CYS A 1 72 ? 2.874 3.276 9.282 1.00 97.31 72 CYS A C 1
ATOM 550 O O . CYS A 1 72 ? 3.331 2.751 8.273 1.00 97.31 72 CYS A O 1
ATOM 552 N N . GLU A 1 73 ? 1.901 2.709 9.997 1.00 98.06 73 GLU A N 1
ATOM 553 C CA . GLU A 1 73 ? 1.298 1.411 9.668 1.00 98.06 73 GLU A CA 1
ATOM 554 C C . GLU A 1 73 ? 0.629 1.413 8.287 1.00 98.06 73 GLU A C 1
ATOM 556 O O . GLU A 1 73 ? 0.845 0.491 7.501 1.00 98.06 73 GLU A O 1
ATOM 561 N N . ALA A 1 74 ? -0.103 2.475 7.945 1.00 98.12 74 ALA A N 1
ATOM 562 C CA . ALA A 1 74 ? -0.700 2.649 6.623 1.00 98.12 74 ALA A CA 1
ATOM 563 C C . ALA A 1 74 ? 0.357 2.630 5.504 1.00 98.12 74 ALA A C 1
ATOM 565 O O . ALA A 1 74 ? 0.129 2.020 4.457 1.00 98.12 74 ALA A O 1
ATOM 566 N N . SER A 1 75 ? 1.539 3.220 5.734 1.00 98.31 75 SER A N 1
ATOM 567 C CA . SER A 1 75 ? 2.639 3.176 4.760 1.00 98.31 75 SER A CA 1
ATOM 568 C C . SER A 1 75 ? 3.140 1.751 4.492 1.00 98.31 75 SER A C 1
ATOM 570 O O . SER A 1 75 ? 3.430 1.428 3.341 1.00 98.31 75 SER A O 1
ATOM 572 N N . TYR A 1 76 ? 3.171 0.876 5.506 1.00 98.56 76 TYR A N 1
ATOM 573 C CA . TYR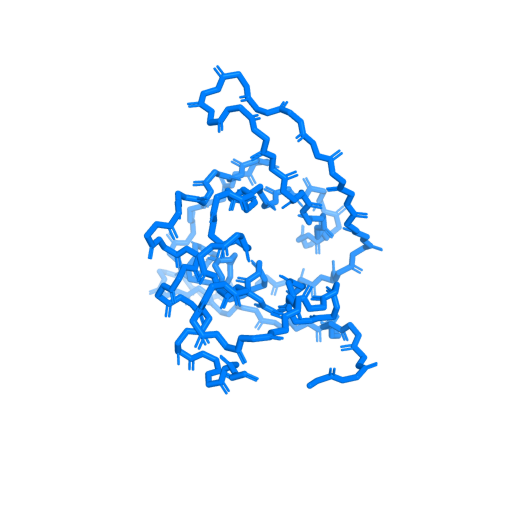 A 1 76 ? 3.525 -0.537 5.325 1.00 98.56 76 TYR A CA 1
ATOM 574 C C . TYR A 1 76 ? 2.428 -1.306 4.594 1.00 98.56 76 TYR A C 1
ATOM 576 O O . TYR A 1 76 ? 2.733 -2.064 3.678 1.00 98.56 76 TYR A O 1
ATOM 584 N N . VAL A 1 77 ? 1.157 -1.072 4.932 1.00 98.56 77 VAL A N 1
ATOM 585 C CA . VAL A 1 77 ? 0.022 -1.695 4.230 1.00 98.56 77 VAL A CA 1
ATOM 586 C C . VAL A 1 77 ? 0.057 -1.352 2.737 1.00 98.56 77 VAL A C 1
ATOM 588 O O . VAL A 1 77 ? -0.035 -2.239 1.889 1.00 98.56 77 VAL A O 1
ATOM 591 N N . ALA A 1 78 ? 0.262 -0.077 2.402 1.00 98.50 78 ALA A N 1
ATOM 592 C CA . ALA A 1 78 ? 0.387 0.358 1.016 1.00 98.50 78 ALA A CA 1
ATOM 593 C C . ALA A 1 78 ? 1.637 -0.212 0.322 1.00 98.50 78 ALA A C 1
ATOM 595 O O . ALA A 1 78 ? 1.567 -0.594 -0.848 1.00 98.50 78 ALA A O 1
ATOM 596 N N . ALA A 1 79 ? 2.768 -0.294 1.031 1.00 98.56 79 ALA A N 1
ATOM 597 C CA . ALA A 1 79 ? 4.008 -0.855 0.501 1.00 98.56 79 ALA A CA 1
ATOM 598 C C . ALA A 1 79 ? 3.888 -2.351 0.194 1.00 98.56 79 ALA A C 1
ATOM 600 O O . ALA A 1 79 ? 4.388 -2.787 -0.841 1.00 98.56 79 ALA A O 1
ATOM 601 N N . GLU A 1 80 ? 3.209 -3.126 1.044 1.00 98.62 80 GLU A N 1
ATOM 602 C CA . GLU A 1 80 ? 2.981 -4.549 0.783 1.00 98.62 80 GLU A CA 1
ATOM 603 C C . GLU A 1 80 ? 2.046 -4.772 -0.399 1.00 98.62 80 GLU A C 1
ATOM 605 O O . GLU A 1 80 ? 2.356 -5.588 -1.268 1.00 98.62 80 GLU A O 1
ATOM 610 N N . TYR A 1 81 ? 0.966 -3.990 -0.510 1.00 98.62 81 TYR A N 1
ATOM 611 C CA . TYR A 1 81 ? 0.123 -4.048 -1.704 1.00 98.62 81 TYR A CA 1
ATOM 612 C C . TYR A 1 81 ? 0.942 -3.770 -2.971 1.00 98.62 81 TYR A C 1
ATOM 614 O O . TYR A 1 81 ? 0.872 -4.521 -3.941 1.00 98.62 81 TYR A O 1
ATOM 622 N N . LEU A 1 82 ? 1.747 -2.700 -2.967 1.00 98.56 82 LEU A N 1
ATOM 623 C CA . LEU A 1 82 ? 2.579 -2.339 -4.113 1.00 98.56 82 LEU A CA 1
ATOM 624 C C . LEU A 1 82 ? 3.621 -3.419 -4.427 1.00 98.56 82 LEU A C 1
ATOM 626 O O . LEU A 1 82 ? 3.829 -3.735 -5.597 1.00 98.56 82 LEU A O 1
ATOM 630 N N . ARG A 1 83 ? 4.241 -4.018 -3.404 1.00 98.50 83 ARG A N 1
ATOM 631 C CA . ARG A 1 83 ? 5.199 -5.117 -3.564 1.00 98.50 83 ARG A CA 1
ATOM 632 C C . ARG A 1 83 ? 4.573 -6.288 -4.313 1.00 98.50 83 ARG A C 1
ATOM 634 O O . ARG A 1 83 ? 5.163 -6.744 -5.287 1.00 98.50 83 ARG A O 1
ATOM 641 N N . GLU A 1 84 ? 3.387 -6.737 -3.905 1.00 98.06 84 GLU A N 1
ATOM 642 C CA . GLU A 1 84 ? 2.690 -7.849 -4.565 1.00 98.06 84 GLU A CA 1
ATOM 643 C C . GLU A 1 84 ? 2.393 -7.548 -6.049 1.00 98.06 84 GLU A C 1
ATOM 645 O O . GLU A 1 84 ? 2.492 -8.442 -6.888 1.00 98.06 84 GLU A O 1
ATOM 650 N N . ARG A 1 85 ? 2.071 -6.292 -6.403 1.00 98.19 85 ARG A N 1
ATOM 651 C CA . ARG A 1 85 ? 1.815 -5.885 -7.802 1.00 98.19 85 ARG A CA 1
ATOM 652 C C . ARG A 1 85 ? 3.087 -5.826 -8.636 1.00 98.19 85 ARG A C 1
ATOM 654 O O . ARG A 1 85 ? 3.113 -6.367 -9.738 1.00 98.19 85 ARG A O 1
ATOM 661 N N . LEU A 1 86 ? 4.143 -5.214 -8.101 1.00 97.88 86 LEU A N 1
ATOM 662 C CA . LEU A 1 86 ? 5.432 -5.094 -8.784 1.00 97.88 86 LEU A CA 1
ATOM 663 C C . LEU A 1 86 ? 6.102 -6.458 -8.986 1.00 97.88 86 LEU A C 1
ATOM 665 O O . LEU A 1 86 ? 6.675 -6.701 -10.041 1.00 97.88 86 LEU A O 1
ATOM 669 N N . GLN A 1 87 ? 5.956 -7.390 -8.040 1.00 97.81 87 GLN A N 1
ATOM 670 C CA . GLN A 1 87 ? 6.396 -8.780 -8.216 1.00 97.81 87 GLN A CA 1
ATOM 671 C C . GLN A 1 87 ? 5.765 -9.461 -9.441 1.00 97.81 87 GLN A C 1
ATOM 673 O O . GLN A 1 87 ? 6.354 -10.381 -9.999 1.00 97.81 87 GLN A O 1
ATOM 678 N N . GLN A 1 88 ? 4.573 -9.031 -9.856 1.00 97.56 88 GLN A N 1
ATOM 679 C CA . GLN A 1 88 ? 3.862 -9.545 -11.030 1.00 97.56 88 GLN A CA 1
ATOM 680 C C . GLN A 1 88 ? 3.999 -8.626 -12.255 1.00 97.56 88 GLN A C 1
ATOM 682 O O . GLN A 1 88 ? 3.277 -8.817 -13.230 1.00 97.56 88 GLN A O 1
ATOM 687 N N . GLU A 1 89 ? 4.874 -7.615 -12.195 1.00 95.31 89 GLU A N 1
ATOM 688 C CA . GLU A 1 89 ? 5.049 -6.573 -13.221 1.00 95.31 89 GLU A CA 1
ATOM 689 C C . GLU A 1 89 ? 3.746 -5.834 -13.599 1.00 95.31 89 GLU A C 1
ATOM 691 O O . GLU A 1 89 ? 3.621 -5.263 -14.682 1.00 95.31 89 GLU A O 1
ATOM 696 N N . ASP A 1 90 ? 2.750 -5.802 -12.704 1.00 96.50 90 ASP A N 1
ATOM 697 C CA . ASP A 1 90 ? 1.506 -5.045 -12.896 1.00 96.50 90 ASP A CA 1
ATOM 698 C C . ASP A 1 90 ? 1.734 -3.582 -12.510 1.00 96.50 90 ASP A C 1
ATOM 700 O O . ASP A 1 90 ? 1.231 -3.130 -11.484 1.00 96.50 90 ASP A O 1
ATOM 704 N N . GLU A 1 91 ? 2.537 -2.852 -13.287 1.00 95.12 91 GLU A N 1
ATOM 705 C CA . GLU A 1 91 ? 2.878 -1.445 -13.049 1.00 95.12 91 GLU A CA 1
ATOM 706 C C . GLU A 1 91 ? 1.733 -0.489 -13.415 1.00 95.12 91 GLU A C 1
ATOM 708 O O . GLU A 1 91 ? 1.256 -0.440 -14.552 1.00 95.12 91 GLU A O 1
ATOM 713 N N . ARG A 1 92 ? 1.322 0.348 -12.457 1.00 96.50 92 ARG A N 1
ATOM 714 C CA . ARG A 1 92 ? 0.302 1.387 -12.650 1.00 96.50 92 ARG A CA 1
ATOM 715 C C . ARG A 1 92 ? 0.712 2.675 -11.959 1.00 96.50 92 ARG A C 1
ATOM 717 O O . ARG A 1 92 ? 1.371 2.664 -10.927 1.00 96.50 92 ARG A O 1
ATOM 724 N N . ALA A 1 93 ? 0.255 3.803 -12.498 1.00 96.81 93 ALA A N 1
ATOM 725 C CA . ALA A 1 93 ? 0.443 5.101 -11.848 1.00 96.81 93 ALA A CA 1
ATOM 726 C C . ALA A 1 93 ? -0.412 5.251 -10.574 1.00 96.81 93 ALA A C 1
ATOM 728 O O . ALA A 1 93 ? -0.048 5.993 -9.663 1.00 96.81 93 ALA A O 1
ATOM 729 N N . LEU A 1 94 ? -1.551 4.555 -10.525 1.00 95.38 94 LEU A N 1
ATOM 730 C CA . LEU A 1 94 ? -2.507 4.581 -9.426 1.00 95.38 94 LEU A CA 1
ATOM 731 C C . LEU A 1 94 ? -3.087 3.182 -9.221 1.00 95.38 94 LEU A C 1
ATOM 733 O O . LEU A 1 94 ? -3.524 2.544 -10.182 1.00 95.38 94 LEU A O 1
ATOM 737 N N . TYR A 1 95 ? -3.129 2.750 -7.967 1.00 95.69 95 TYR A N 1
ATOM 738 C CA . TYR A 1 95 ? -3.819 1.546 -7.534 1.00 95.69 95 TYR A CA 1
ATOM 739 C C . TYR A 1 95 ? -4.930 1.875 -6.560 1.00 95.69 95 TYR A C 1
ATOM 741 O O . TYR A 1 95 ? -4.769 2.718 -5.681 1.00 95.69 95 TYR A O 1
ATOM 749 N N . ASP A 1 96 ? -6.008 1.110 -6.676 1.00 94.12 96 ASP A N 1
ATOM 750 C CA . ASP A 1 96 ? -7.152 1.180 -5.783 1.00 94.12 96 ASP A CA 1
ATOM 751 C C . ASP A 1 96 ? -7.248 -0.076 -4.975 1.00 94.12 96 ASP A C 1
ATOM 753 O O . ASP A 1 96 ? -7.499 -1.155 -5.515 1.00 94.12 96 ASP A O 1
ATOM 757 N N . VAL A 1 97 ? -7.023 0.085 -3.682 1.00 95.38 97 VAL A N 1
ATOM 758 C CA . VAL A 1 97 ? -7.016 -1.025 -2.753 1.00 95.38 97 VAL A CA 1
ATOM 759 C C . VAL A 1 97 ? -8.384 -1.068 -2.081 1.00 95.38 97 VAL A C 1
ATOM 761 O O . VAL A 1 97 ? -8.702 -0.181 -1.281 1.00 95.38 97 VAL A O 1
ATOM 764 N N . PRO A 1 98 ? -9.230 -2.060 -2.411 1.00 95.06 98 PRO A N 1
ATOM 765 C CA . PRO A 1 98 ? -10.553 -2.174 -1.816 1.00 95.06 98 PRO A CA 1
ATOM 766 C C . PRO A 1 98 ? -10.448 -2.513 -0.326 1.00 95.06 98 PRO A C 1
ATOM 768 O O . PRO A 1 98 ? -9.468 -3.107 0.119 1.00 95.06 98 PRO A O 1
ATOM 771 N N . GLU A 1 99 ? -11.500 -2.200 0.435 1.00 95.31 99 GLU A N 1
ATOM 772 C CA . GLU A 1 99 ? -11.570 -2.412 1.891 1.00 95.31 99 GLU A CA 1
ATOM 773 C C . GLU A 1 99 ? -11.086 -3.805 2.321 1.00 95.31 99 GLU A C 1
ATOM 775 O O . GLU A 1 99 ? -10.224 -3.921 3.189 1.00 95.31 99 GLU A O 1
ATOM 780 N N . ALA A 1 100 ? -11.594 -4.858 1.674 1.00 96.38 100 ALA A N 1
ATOM 781 C CA . ALA A 1 100 ? -11.253 -6.241 2.005 1.00 96.38 100 ALA A CA 1
ATOM 782 C C . ALA A 1 100 ? -9.752 -6.540 1.865 1.00 96.38 100 ALA A C 1
ATOM 784 O O . ALA A 1 100 ? -9.197 -7.313 2.643 1.00 96.38 100 ALA A O 1
ATOM 785 N N . GLU A 1 101 ? -9.092 -5.910 0.897 1.00 97.56 101 GLU A N 1
ATOM 786 C CA . GLU A 1 101 ? -7.673 -6.122 0.643 1.00 97.56 101 GLU A CA 1
ATOM 787 C C . GLU A 1 101 ? -6.800 -5.355 1.636 1.00 97.56 101 GLU A C 1
ATOM 789 O O . GLU A 1 101 ? -5.823 -5.899 2.145 1.00 97.56 101 GLU A O 1
ATOM 794 N N . VAL A 1 102 ? -7.193 -4.126 1.989 1.00 97.56 102 VAL A N 1
ATOM 795 C CA . VAL A 1 102 ? -6.534 -3.375 3.067 1.00 97.56 102 VAL A CA 1
ATOM 796 C C . VAL A 1 102 ? -6.599 -4.175 4.373 1.00 97.56 102 VAL A C 1
ATOM 798 O O . VAL A 1 102 ? -5.582 -4.343 5.041 1.00 97.56 102 VAL A O 1
ATOM 801 N N . LEU A 1 103 ? -7.765 -4.738 4.710 1.00 97.94 103 LEU A N 1
ATOM 802 C CA . LEU A 1 103 ? -7.937 -5.569 5.907 1.00 97.94 103 LEU A CA 1
ATOM 803 C C . LEU A 1 103 ? -7.104 -6.858 5.860 1.00 97.94 103 LEU A C 1
ATOM 805 O O . LEU A 1 103 ? -6.482 -7.210 6.863 1.00 97.94 103 LEU A O 1
ATOM 809 N N . ARG A 1 104 ? -7.032 -7.534 4.701 1.00 98.50 104 ARG A N 1
ATOM 810 C CA . ARG A 1 104 ? -6.155 -8.702 4.509 1.00 98.50 104 ARG A CA 1
ATOM 811 C C . ARG A 1 104 ? -4.697 -8.350 4.806 1.00 98.50 104 ARG A C 1
ATOM 813 O O . ARG A 1 104 ? -4.012 -9.115 5.480 1.00 98.50 104 ARG A O 1
ATOM 820 N N . LEU A 1 105 ? -4.225 -7.208 4.312 1.00 98.56 105 LEU A N 1
ATOM 821 C CA . LEU A 1 105 ? -2.841 -6.767 4.484 1.00 98.56 105 LEU A CA 1
ATOM 822 C C . LEU A 1 105 ? -2.534 -6.319 5.915 1.00 98.56 105 LEU A C 1
ATOM 824 O O . LEU A 1 105 ? -1.464 -6.633 6.425 1.00 98.56 105 LEU A O 1
ATOM 828 N N . ILE A 1 106 ? -3.474 -5.651 6.589 1.00 98.31 106 ILE A N 1
ATOM 829 C CA . ILE A 1 106 ? -3.368 -5.336 8.024 1.00 98.31 106 ILE A CA 1
ATOM 830 C C . ILE A 1 106 ? -3.161 -6.622 8.833 1.00 98.31 106 ILE A C 1
ATOM 832 O O . ILE A 1 106 ? -2.272 -6.680 9.681 1.00 98.31 106 ILE A O 1
ATOM 836 N N . GLN A 1 107 ? -3.937 -7.669 8.530 1.00 97.81 107 GLN A N 1
ATOM 837 C CA . GLN A 1 107 ? -3.798 -8.970 9.181 1.00 97.81 107 GLN A CA 1
ATOM 838 C C . GLN A 1 107 ? -2.468 -9.653 8.838 1.00 97.81 107 GLN A C 1
ATOM 840 O O . GLN A 1 107 ? -1.818 -10.191 9.730 1.00 97.81 107 GLN A O 1
ATOM 845 N N . LEU A 1 108 ? -2.052 -9.621 7.566 1.00 98.00 108 LEU A N 1
ATOM 846 C CA . LEU A 1 108 ? -0.773 -10.178 7.112 1.00 98.00 108 LEU A CA 1
ATOM 847 C C . LEU A 1 108 ? 0.423 -9.533 7.826 1.00 98.00 108 LEU A C 1
ATOM 849 O O . LEU A 1 108 ? 1.398 -10.212 8.128 1.00 98.00 108 LEU A O 1
ATOM 853 N N . LEU A 1 109 ? 0.335 -8.230 8.090 1.00 97.31 109 LEU A N 1
ATOM 854 C CA . LEU A 1 109 ? 1.354 -7.444 8.782 1.00 97.31 109 LEU A CA 1
ATOM 855 C C . LEU A 1 109 ? 1.258 -7.522 10.312 1.00 97.31 109 LEU A C 1
ATOM 857 O O . LEU A 1 109 ? 2.014 -6.832 10.995 1.00 97.31 109 LEU A O 1
ATOM 861 N N . GLU A 1 110 ? 0.331 -8.328 10.840 1.00 96.81 110 GLU A N 1
ATOM 862 C CA . GLU A 1 110 ? 0.101 -8.516 12.276 1.00 96.81 110 GLU A CA 1
ATOM 863 C C . GLU A 1 110 ? -0.134 -7.188 13.022 1.00 96.81 110 GLU A C 1
ATOM 865 O O . GLU A 1 110 ? 0.260 -7.012 14.177 1.00 96.81 110 GLU A O 1
ATOM 870 N N . ILE A 1 111 ? -0.782 -6.225 12.357 1.00 94.94 111 ILE A N 1
ATOM 871 C CA . ILE A 1 111 ? -1.114 -4.930 12.952 1.00 94.94 111 ILE A CA 1
ATOM 872 C C . ILE A 1 111 ? -2.376 -5.098 13.806 1.00 94.94 111 ILE A C 1
ATOM 874 O O . ILE A 1 111 ? -3.453 -5.390 13.284 1.00 94.94 111 ILE A O 1
ATOM 878 N N . SER A 1 112 ? -2.232 -4.903 15.122 1.00 87.75 112 SER A N 1
ATOM 879 C CA . SER A 1 112 ? -3.296 -5.035 16.131 1.00 87.75 112 SER A CA 1
ATOM 880 C C . SER A 1 112 ? -3.623 -3.723 16.810 1.00 87.75 112 SER A C 1
ATOM 882 O O . SER A 1 112 ? -2.665 -3.058 17.273 1.00 87.75 112 SER A O 1
#

Secondary structure (DSSP, 8-state):
--S----EEEE-SSSS-EEEEEEEEEEEEEETTTEEEEEEEEEETTEEEEEEEEHHHHHHHHHHHSSPPPHHHHHHHHHHHHHHHHTTT---SEEEE-HHHHHHHHHHTT--

Sequence (112 aa):
MSEFVGTFGVPSNLTDAAYQVCFSHLWSGIATRHSDTIDTKFLVDGRGVIVGLAHAAFVRFRESSGRDLTDCEASYVAAEYLRERLQQEDERALYDVPEAEVLRLIQLLEIS